Protein AF-A0A7J9JGQ2-F1 (afdb_monomer_lite)

Structure (mmCIF, N/CA/C/O backbone):
data_AF-A0A7J9JGQ2-F1
#
_entry.id   AF-A0A7J9JGQ2-F1
#
loop_
_atom_site.group_PDB
_atom_site.id
_atom_site.type_symbol
_atom_site.label_atom_id
_atom_site.label_alt_id
_atom_site.label_comp_id
_atom_site.label_asym_id
_atom_site.label_entity_id
_atom_site.label_seq_id
_atom_site.pdbx_PDB_ins_code
_atom_site.Cartn_x
_atom_site.Cartn_y
_atom_site.Cartn_z
_atom_site.occupancy
_atom_site.B_iso_or_equiv
_atom_site.auth_seq_id
_atom_site.auth_comp_id
_atom_site.auth_asym_id
_atom_site.auth_atom_id
_atom_site.pdbx_PDB_model_num
ATOM 1 N N . MET A 1 1 ? 23.684 5.087 -25.714 1.00 62.72 1 MET A N 1
ATOM 2 C CA . MET A 1 1 ? 22.719 4.153 -25.090 1.00 62.72 1 MET A CA 1
ATOM 3 C C . MET A 1 1 ? 21.529 4.021 -26.031 1.00 62.72 1 MET A C 1
ATOM 5 O O . MET A 1 1 ? 21.114 5.054 -26.541 1.00 62.72 1 MET A O 1
ATOM 9 N N . ASN A 1 2 ? 21.034 2.814 -26.331 1.00 84.44 2 ASN A N 1
ATOM 10 C CA . ASN A 1 2 ? 19.879 2.679 -27.230 1.00 84.44 2 ASN A CA 1
ATOM 11 C C . ASN A 1 2 ? 18.567 3.039 -26.496 1.00 84.44 2 ASN A C 1
ATOM 13 O O . ASN A 1 2 ? 18.502 3.003 -25.265 1.00 84.44 2 ASN A O 1
ATOM 17 N N . GLU A 1 3 ? 17.527 3.385 -27.252 1.00 84.25 3 GLU A N 1
ATOM 18 C CA . GLU A 1 3 ? 16.217 3.788 -26.723 1.00 84.25 3 GLU A CA 1
ATOM 19 C C . GLU A 1 3 ? 15.541 2.680 -25.892 1.00 84.25 3 GLU A C 1
ATOM 21 O O . GLU A 1 3 ? 14.938 2.943 -24.852 1.00 84.25 3 GLU A O 1
ATOM 26 N N . ALA A 1 4 ? 15.716 1.414 -26.280 1.00 82.25 4 ALA A N 1
ATOM 27 C CA . ALA A 1 4 ? 15.172 0.272 -25.550 1.00 82.25 4 ALA A CA 1
ATOM 28 C C . ALA A 1 4 ? 15.811 0.089 -24.159 1.00 82.25 4 ALA A C 1
ATOM 30 O O . ALA A 1 4 ? 15.122 -0.309 -23.219 1.00 82.25 4 ALA A O 1
ATOM 31 N N . THR A 1 5 ? 17.101 0.389 -24.006 1.00 83.50 5 THR A N 1
ATOM 32 C CA . THR A 1 5 ? 17.817 0.377 -22.725 1.00 83.50 5 THR A CA 1
ATOM 33 C C . THR A 1 5 ? 17.324 1.510 -21.830 1.00 83.50 5 THR A C 1
ATOM 35 O O . THR A 1 5 ? 17.028 1.262 -20.667 1.00 83.50 5 THR A O 1
ATOM 38 N N . GLN A 1 6 ? 17.120 2.715 -22.374 1.00 85.25 6 GLN A N 1
ATOM 39 C CA . GLN A 1 6 ? 16.557 3.842 -21.617 1.00 85.25 6 GLN A CA 1
ATOM 40 C C . GLN A 1 6 ? 15.171 3.510 -21.050 1.00 85.25 6 GLN A C 1
ATOM 42 O O . GLN A 1 6 ? 14.945 3.627 -19.849 1.00 85.25 6 GLN A O 1
ATOM 47 N N . VAL A 1 7 ? 14.270 2.977 -21.884 1.00 85.00 7 VAL A N 1
ATOM 48 C CA . VAL A 1 7 ? 12.921 2.573 -21.450 1.00 85.00 7 VAL A CA 1
ATOM 49 C C . VAL A 1 7 ? 12.963 1.487 -20.366 1.00 85.00 7 VAL A C 1
ATOM 51 O O . VAL A 1 7 ? 12.110 1.467 -19.476 1.00 85.00 7 VAL A O 1
ATOM 54 N N . LYS A 1 8 ? 13.933 0.564 -20.414 1.00 83.88 8 LYS A N 1
ATOM 55 C CA . LYS A 1 8 ? 14.121 -0.446 -19.359 1.00 83.88 8 LYS A CA 1
ATOM 56 C C . LYS A 1 8 ? 14.576 0.187 -18.047 1.00 83.88 8 LYS A C 1
ATOM 58 O O . LYS A 1 8 ? 13.992 -0.132 -17.014 1.00 83.88 8 LYS A O 1
ATOM 63 N N . ILE A 1 9 ? 15.565 1.082 -18.092 1.00 86.75 9 ILE A N 1
ATOM 64 C CA . ILE A 1 9 ? 16.074 1.786 -16.908 1.00 86.75 9 ILE A CA 1
ATOM 65 C C . ILE A 1 9 ? 14.948 2.585 -16.251 1.00 86.75 9 ILE A C 1
ATOM 67 O O . ILE A 1 9 ? 14.752 2.465 -15.044 1.00 86.75 9 ILE A O 1
ATOM 71 N N . THR A 1 10 ? 14.140 3.310 -17.033 1.00 88.19 10 THR A N 1
ATOM 72 C CA . THR A 1 10 ? 12.967 4.030 -16.515 1.00 88.19 10 THR A CA 1
ATOM 73 C C . THR A 1 10 ? 11.986 3.083 -15.825 1.00 88.19 10 THR A C 1
ATOM 75 O O . THR A 1 10 ? 11.610 3.328 -14.684 1.00 88.19 10 THR A O 1
ATOM 78 N N . LYS A 1 11 ? 11.628 1.952 -16.450 1.00 87.75 11 LYS A N 1
ATOM 79 C CA . LYS A 1 11 ? 10.711 0.969 -15.843 1.00 87.75 11 LYS A CA 1
ATOM 80 C C . LYS A 1 11 ? 11.260 0.340 -14.564 1.00 87.75 11 LYS A C 1
ATOM 82 O O . LYS A 1 11 ? 10.491 0.093 -13.634 1.00 87.75 11 LYS A O 1
ATOM 87 N N . CYS A 1 12 ? 12.562 0.062 -14.532 1.00 89.56 12 CYS A N 1
ATOM 88 C CA . CYS A 1 12 ? 13.245 -0.461 -13.355 1.00 89.56 12 CYS A CA 1
ATOM 89 C C . CYS A 1 12 ? 13.232 0.571 -12.222 1.00 89.56 12 CYS A C 1
ATOM 91 O O . CYS A 1 12 ? 12.818 0.249 -11.114 1.00 89.56 12 CYS A O 1
ATOM 93 N N . SER A 1 13 ? 13.576 1.825 -12.527 1.00 90.31 13 SER A N 1
ATOM 94 C CA . SER A 1 13 ? 13.564 2.934 -11.572 1.00 90.31 13 SER A CA 1
ATOM 95 C C . SER A 1 13 ? 12.162 3.210 -11.014 1.00 90.31 13 SER A C 1
ATOM 97 O O . SER A 1 13 ? 12.009 3.305 -9.798 1.00 90.31 13 SER A O 1
ATOM 99 N N . GLU A 1 14 ? 11.131 3.241 -11.869 1.00 90.56 14 GLU A N 1
ATOM 100 C CA . GLU A 1 14 ? 9.722 3.343 -11.456 1.00 90.56 14 GLU A CA 1
ATOM 101 C C . GLU A 1 14 ? 9.342 2.215 -10.480 1.00 90.56 14 GLU A C 1
ATOM 103 O O . GLU A 1 14 ? 8.736 2.468 -9.441 1.00 90.56 14 GLU A O 1
ATOM 108 N N . SER A 1 15 ? 9.715 0.967 -10.790 1.00 91.44 15 SER A N 1
ATOM 109 C CA . SER A 1 15 ? 9.398 -0.186 -9.937 1.00 91.44 15 SER A CA 1
ATOM 110 C C . SER A 1 15 ? 10.185 -0.200 -8.629 1.00 91.44 15 SER A C 1
ATOM 112 O O . SER A 1 15 ? 9.630 -0.547 -7.593 1.00 91.44 15 SER A O 1
ATOM 114 N N . MET A 1 16 ? 11.450 0.222 -8.640 1.00 92.62 16 MET A N 1
ATOM 115 C CA . MET A 1 16 ? 12.249 0.371 -7.422 1.00 92.62 16 MET A CA 1
ATOM 116 C C . MET A 1 16 ? 11.652 1.414 -6.480 1.00 92.62 16 MET A C 1
ATOM 118 O O . MET A 1 16 ? 11.534 1.152 -5.287 1.00 92.62 16 MET A O 1
ATOM 122 N N . TRP A 1 17 ? 11.240 2.571 -7.010 1.00 92.50 17 TRP A N 1
ATOM 123 C CA . TRP A 1 17 ? 10.587 3.617 -6.221 1.00 92.50 17 TRP A CA 1
ATOM 124 C C . TRP A 1 17 ? 9.324 3.091 -5.530 1.00 92.50 17 TRP A C 1
ATOM 126 O O . TRP A 1 17 ? 9.172 3.236 -4.315 1.00 92.50 17 TRP A O 1
ATOM 136 N N . LYS A 1 18 ? 8.454 2.415 -6.288 1.00 91.56 18 LYS A N 1
ATOM 137 C CA . LYS A 1 18 ? 7.238 1.802 -5.744 1.00 91.56 18 LYS A CA 1
ATOM 138 C C . LYS A 1 18 ? 7.545 0.728 -4.710 1.00 91.56 18 LYS A C 1
ATOM 140 O O . LYS A 1 18 ? 6.929 0.720 -3.653 1.00 91.56 18 LYS A O 1
ATOM 145 N N . LEU A 1 19 ? 8.523 -0.136 -4.979 1.00 93.25 19 LEU A N 1
ATOM 146 C CA . LEU A 1 19 ? 8.956 -1.170 -4.042 1.00 93.25 19 LEU A CA 1
ATOM 147 C C . LEU A 1 19 ? 9.400 -0.564 -2.705 1.00 93.25 19 LEU A C 1
ATOM 149 O O . LEU A 1 19 ? 8.978 -1.034 -1.651 1.00 93.25 19 LEU A O 1
ATOM 153 N N . THR A 1 20 ? 10.221 0.491 -2.735 1.00 93.69 20 THR A N 1
ATOM 154 C CA . THR A 1 20 ? 10.654 1.192 -1.519 1.00 93.69 20 THR A CA 1
ATOM 155 C C . THR A 1 20 ? 9.468 1.791 -0.769 1.00 93.69 20 THR A C 1
ATOM 157 O O . THR A 1 20 ? 9.399 1.662 0.455 1.00 93.69 20 THR A O 1
ATOM 160 N N . TYR A 1 21 ? 8.525 2.405 -1.486 1.00 93.44 21 TYR A N 1
ATOM 161 C CA . TYR A 1 21 ? 7.312 2.951 -0.887 1.00 93.44 21 TYR A CA 1
ATOM 162 C C . TYR A 1 21 ? 6.483 1.859 -0.193 1.00 93.44 21 TYR A C 1
ATOM 164 O O . TYR A 1 21 ? 6.278 1.933 1.019 1.00 93.44 21 TYR A O 1
ATOM 172 N N . PHE A 1 22 ? 6.080 0.815 -0.926 1.00 92.81 22 PHE A N 1
ATOM 173 C CA . PHE A 1 22 ? 5.228 -0.250 -0.393 1.00 92.81 22 PHE A CA 1
ATOM 174 C C . PHE A 1 22 ? 5.894 -0.992 0.766 1.00 92.81 22 PHE A C 1
ATOM 176 O O . PHE A 1 22 ? 5.246 -1.238 1.775 1.00 92.81 22 PHE A O 1
ATOM 183 N N . ALA A 1 23 ? 7.200 -1.269 0.697 1.00 93.31 23 ALA A N 1
ATOM 184 C CA . ALA A 1 23 ? 7.917 -1.908 1.801 1.00 93.31 23 ALA A CA 1
ATOM 185 C C . ALA A 1 23 ? 7.966 -1.022 3.062 1.00 93.31 23 ALA A C 1
ATOM 187 O O . ALA A 1 23 ? 7.863 -1.513 4.189 1.00 93.31 23 ALA A O 1
ATOM 188 N N . THR A 1 24 ? 8.101 0.296 2.893 1.00 94.44 24 THR A N 1
ATOM 189 C CA . THR A 1 24 ? 8.099 1.243 4.020 1.00 94.44 24 THR A CA 1
ATOM 190 C C . THR A 1 24 ? 6.724 1.311 4.680 1.00 94.44 24 THR A C 1
ATOM 192 O O . THR A 1 24 ? 6.615 1.284 5.903 1.00 94.44 24 THR A O 1
ATOM 195 N N . VAL A 1 25 ? 5.665 1.367 3.877 1.00 93.00 25 VAL A N 1
ATOM 196 C CA . VAL A 1 25 ? 4.285 1.382 4.367 1.00 93.00 25 VAL A CA 1
ATOM 197 C C . VAL A 1 25 ? 3.914 0.056 5.033 1.00 93.00 25 VAL A C 1
ATOM 199 O O . VAL A 1 25 ? 3.372 0.065 6.137 1.00 93.00 25 VAL A O 1
ATOM 202 N N . GLU A 1 26 ? 4.281 -1.072 4.426 1.00 93.56 26 GLU A N 1
ATOM 203 C CA . GLU A 1 26 ? 4.024 -2.412 4.963 1.00 93.56 26 GLU A CA 1
ATOM 204 C C . GLU A 1 26 ? 4.696 -2.598 6.331 1.00 93.56 26 GLU A C 1
ATOM 206 O O . GLU A 1 26 ? 4.081 -3.026 7.308 1.00 93.56 26 GLU A O 1
ATOM 211 N N . THR A 1 27 ? 5.958 -2.185 6.464 1.00 93.38 27 THR A N 1
ATOM 212 C CA . THR A 1 27 ? 6.638 -2.227 7.769 1.00 93.38 27 THR A CA 1
ATOM 213 C C . THR A 1 27 ? 6.000 -1.287 8.794 1.00 93.38 27 THR A C 1
ATOM 215 O O . THR A 1 27 ? 5.977 -1.607 9.987 1.00 93.38 27 THR A O 1
ATOM 218 N N . TRP A 1 28 ? 5.439 -0.152 8.362 1.00 93.69 28 TRP A N 1
ATOM 219 C CA . TRP A 1 28 ? 4.729 0.773 9.243 1.00 93.69 28 TRP A CA 1
ATOM 220 C C . TRP A 1 28 ? 3.415 0.182 9.766 1.00 93.69 28 TRP A C 1
ATOM 222 O O . TRP A 1 28 ? 3.199 0.203 10.982 1.00 93.69 28 TRP A O 1
ATOM 232 N N . VAL A 1 29 ? 2.574 -0.391 8.896 1.00 92.50 29 VAL A N 1
ATOM 233 C CA . VAL A 1 29 ? 1.304 -1.008 9.316 1.00 92.50 29 VAL A CA 1
ATOM 234 C C . VAL A 1 29 ? 1.548 -2.225 10.191 1.00 92.50 29 VAL A C 1
ATOM 236 O O . VAL A 1 29 ? 0.975 -2.291 11.275 1.00 92.50 29 VAL A O 1
ATOM 239 N N . LEU A 1 30 ? 2.482 -3.109 9.820 1.00 92.25 30 LEU A N 1
ATOM 240 C CA . LEU A 1 30 ? 2.839 -4.267 10.639 1.00 92.25 30 LEU A CA 1
ATOM 241 C C . LEU A 1 30 ? 3.307 -3.838 12.028 1.00 92.25 30 LEU A C 1
ATOM 243 O O . LEU A 1 30 ? 2.904 -4.436 13.019 1.00 92.25 30 LEU A O 1
ATOM 247 N N . LYS A 1 31 ? 4.100 -2.766 12.137 1.00 92.75 31 LYS A N 1
ATOM 248 C CA . LYS A 1 31 ? 4.526 -2.239 13.439 1.00 92.75 31 LYS A CA 1
ATOM 249 C C . LYS A 1 31 ? 3.356 -1.691 14.259 1.00 92.75 31 LYS A C 1
ATOM 251 O O . LYS A 1 31 ? 3.346 -1.885 15.472 1.00 92.75 31 LYS A O 1
ATOM 256 N N . ILE A 1 32 ? 2.397 -1.004 13.633 1.00 90.19 32 ILE A N 1
ATOM 257 C CA . ILE A 1 32 ? 1.198 -0.502 14.323 1.00 90.19 32 ILE A CA 1
ATOM 258 C C . ILE A 1 32 ? 0.348 -1.673 14.819 1.00 90.19 32 ILE A C 1
ATOM 260 O O . ILE A 1 32 ? -0.092 -1.659 15.966 1.00 90.19 32 ILE A O 1
ATOM 264 N N . THR A 1 33 ? 0.119 -2.680 13.977 1.00 89.12 33 THR A N 1
ATOM 265 C CA . THR A 1 33 ? -0.809 -3.769 14.285 1.00 89.12 33 THR A CA 1
ATOM 266 C C . THR A 1 33 ? -0.190 -4.849 15.164 1.00 89.12 33 THR A C 1
ATOM 268 O O . THR A 1 33 ? -0.900 -5.432 15.967 1.00 89.12 33 THR A O 1
ATOM 271 N N . TYR A 1 34 ? 1.118 -5.106 15.092 1.00 88.44 34 TYR A N 1
ATOM 272 C CA . TYR A 1 34 ? 1.776 -6.192 15.834 1.00 88.44 34 TYR A CA 1
ATOM 273 C C . TYR A 1 34 ? 1.592 -6.108 17.358 1.00 88.44 34 TYR A C 1
ATOM 275 O O . TYR A 1 34 ? 1.487 -7.133 18.027 1.00 88.44 34 TYR A O 1
ATOM 283 N N . TYR A 1 35 ? 1.526 -4.896 17.915 1.00 86.31 35 TYR A N 1
ATOM 284 C CA . TYR A 1 35 ? 1.312 -4.686 19.354 1.00 86.31 35 TYR A CA 1
ATOM 285 C C . TYR A 1 35 ? -0.162 -4.736 19.773 1.00 86.31 35 TYR A C 1
ATOM 287 O O . TYR A 1 35 ? -0.473 -4.613 20.959 1.00 86.31 35 TYR A O 1
ATOM 295 N N . GLU A 1 36 ? -1.079 -4.902 18.824 1.00 86.62 36 GLU A N 1
ATOM 296 C CA . GLU A 1 36 ? -2.502 -4.931 19.100 1.00 86.62 36 GLU A CA 1
ATOM 297 C C . GLU A 1 36 ? -2.990 -6.351 19.415 1.00 86.62 36 GLU A C 1
ATOM 299 O O . GLU A 1 36 ? -2.666 -7.302 18.700 1.00 86.62 36 GLU A O 1
ATOM 304 N N . PRO A 1 37 ? -3.861 -6.522 20.425 1.00 85.50 37 PRO A N 1
ATOM 305 C CA . PRO A 1 37 ? -4.336 -7.843 20.839 1.00 85.50 37 PRO A CA 1
ATOM 306 C C . PRO A 1 37 ? -5.164 -8.555 19.759 1.00 85.50 37 PRO A C 1
ATOM 308 O O . PRO A 1 37 ? -5.279 -9.775 19.768 1.00 85.50 37 PRO A O 1
ATOM 311 N N . TRP A 1 38 ? -5.742 -7.800 18.822 1.00 85.44 38 TRP A N 1
ATOM 312 C CA . TRP A 1 38 ? -6.551 -8.329 17.728 1.00 85.44 38 TRP A CA 1
ATOM 313 C C . TRP A 1 38 ? -5.723 -8.794 16.524 1.00 85.44 38 TRP A C 1
ATOM 315 O O . TRP A 1 38 ? -6.279 -9.433 15.642 1.00 85.44 38 TRP A O 1
ATOM 325 N N . PHE A 1 39 ? -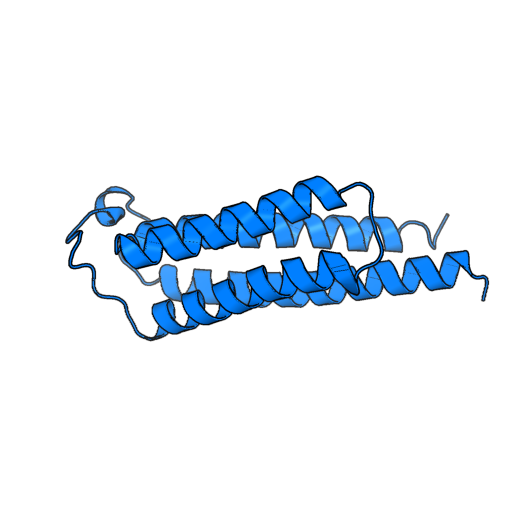4.414 -8.525 16.461 1.00 85.62 39 PHE A N 1
ATOM 326 C CA . PHE A 1 39 ? -3.586 -8.920 15.314 1.00 85.62 39 PHE A CA 1
ATOM 327 C C . PHE A 1 39 ? -3.518 -10.441 15.128 1.00 85.62 39 PHE A C 1
ATOM 329 O O . PHE A 1 39 ? -3.677 -10.933 14.014 1.00 85.62 39 PHE A O 1
ATOM 336 N N . GLY A 1 40 ? -3.342 -11.183 16.227 1.00 79.44 40 GLY A N 1
ATOM 337 C CA . GLY A 1 40 ? -3.289 -12.649 16.229 1.00 79.44 40 GLY A CA 1
ATOM 338 C C . GLY A 1 40 ? -4.620 -13.347 16.528 1.00 79.44 40 GLY A C 1
ATOM 339 O O . GLY A 1 40 ? -4.701 -14.566 16.394 1.00 79.44 40 GLY A O 1
ATOM 340 N N . ASP A 1 41 ? -5.659 -12.608 16.929 1.00 85.62 41 ASP A N 1
ATOM 341 C CA . ASP A 1 41 ? -6.975 -13.164 17.260 1.00 85.62 41 ASP A CA 1
ATOM 342 C C . ASP A 1 41 ? -8.087 -12.498 16.443 1.00 85.62 41 ASP A C 1
ATOM 344 O O . ASP A 1 41 ? -8.571 -11.407 16.757 1.00 85.62 41 ASP A O 1
ATOM 348 N N . SER A 1 42 ? -8.542 -13.213 15.413 1.00 80.81 42 SER A N 1
ATOM 349 C CA . SER A 1 42 ? -9.631 -12.783 14.528 1.00 80.81 42 SER A CA 1
ATOM 350 C C . SER A 1 42 ? -10.958 -12.536 15.256 1.00 80.81 42 SER A C 1
ATOM 352 O O . SER A 1 42 ? -11.776 -11.741 14.785 1.00 80.81 42 SER A O 1
ATOM 354 N N . LYS A 1 43 ? -11.169 -13.127 16.443 1.00 82.50 43 LYS A N 1
ATOM 355 C CA . LYS A 1 43 ? -12.351 -12.843 17.278 1.00 82.50 43 LYS A CA 1
ATOM 356 C C . LYS A 1 43 ? -12.372 -11.390 17.761 1.00 82.50 43 LYS A C 1
ATOM 358 O O . LYS A 1 43 ? -13.440 -10.850 18.049 1.00 82.50 43 LYS A O 1
ATOM 363 N N . GLY A 1 44 ? -11.210 -10.736 17.813 1.00 82.88 44 GLY A N 1
ATOM 364 C CA . GLY A 1 44 ? -11.056 -9.336 18.199 1.00 82.88 44 GLY A CA 1
ATOM 365 C C . GLY A 1 44 ? -11.425 -8.324 17.109 1.00 82.88 44 GLY A C 1
ATOM 366 O O . GLY A 1 44 ? -11.577 -7.140 17.422 1.00 82.88 44 GLY A O 1
ATOM 367 N N . TYR A 1 45 ? -11.605 -8.743 15.852 1.00 86.12 45 TYR A N 1
ATOM 368 C CA . TYR A 1 45 ? -11.837 -7.813 14.738 1.00 86.12 45 TYR A CA 1
ATOM 369 C C . TYR A 1 45 ? -13.155 -7.052 14.834 1.00 86.12 45 TYR A C 1
ATOM 371 O O . TYR A 1 45 ? -13.186 -5.870 14.505 1.00 86.12 45 TYR A O 1
ATOM 379 N N . PHE A 1 46 ? -14.212 -7.696 15.326 1.00 87.00 46 PHE A N 1
ATOM 380 C CA . PHE A 1 46 ? -15.549 -7.098 15.444 1.00 87.00 46 PHE A CA 1
ATOM 381 C C . PHE A 1 46 ? -15.874 -6.612 16.856 1.00 87.00 46 PHE A C 1
ATOM 383 O O . PHE A 1 46 ? -16.933 -6.032 17.088 1.00 87.00 46 PHE A O 1
ATOM 390 N N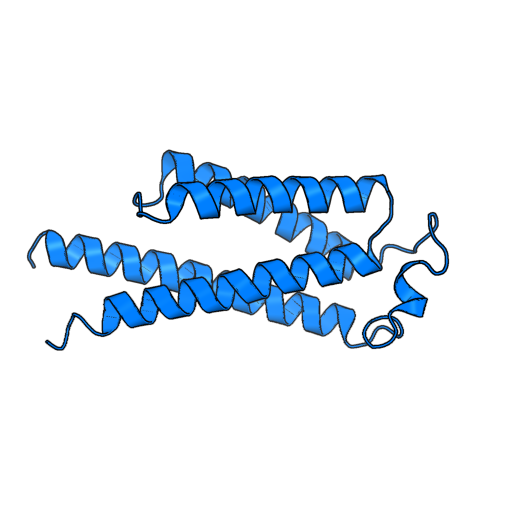 . LYS A 1 47 ? -14.970 -6.834 17.816 1.00 86.88 47 LYS A N 1
ATOM 391 C CA . LYS A 1 47 ? -15.175 -6.390 19.192 1.00 86.88 47 LYS A CA 1
ATOM 392 C C . LYS A 1 47 ? -15.311 -4.862 19.218 1.00 86.88 47 LYS A C 1
ATOM 394 O O . LYS A 1 47 ? -14.500 -4.164 18.605 1.00 86.88 47 LYS A O 1
ATOM 399 N N . ASP A 1 48 ? -16.337 -4.381 19.916 1.00 86.56 48 ASP A N 1
ATOM 400 C CA . ASP A 1 48 ? -16.691 -2.963 20.083 1.00 86.56 48 ASP A CA 1
ATOM 401 C C . ASP A 1 48 ? -17.172 -2.251 18.803 1.00 86.56 48 ASP A C 1
ATOM 403 O O . ASP A 1 48 ? -17.318 -1.032 18.792 1.00 86.56 48 ASP A O 1
ATOM 407 N N . TRP A 1 49 ? -17.457 -2.984 17.722 1.00 86.06 49 TRP A N 1
ATOM 408 C CA . TRP A 1 49 ? -18.054 -2.406 16.515 1.00 86.06 49 TRP A CA 1
ATOM 409 C C . TRP A 1 49 ? -19.505 -1.944 16.765 1.00 86.06 49 TRP A C 1
ATOM 411 O O . TRP A 1 49 ? -20.256 -2.684 17.408 1.00 86.06 49 TRP A O 1
ATOM 421 N N . PRO A 1 50 ? -19.942 -0.761 16.274 1.00 86.81 50 PRO A N 1
ATOM 422 C CA . PRO A 1 50 ? -19.243 0.201 15.401 1.00 86.81 50 PRO A CA 1
ATOM 423 C C . PRO A 1 50 ? -18.403 1.267 16.132 1.00 86.81 50 PRO A C 1
ATOM 425 O O . PRO A 1 50 ? -17.777 2.105 15.488 1.00 86.81 50 PRO A O 1
ATOM 428 N N . ASN A 1 51 ? -18.352 1.248 17.463 1.00 86.31 51 ASN A N 1
ATOM 429 C CA . ASN A 1 51 ? -17.630 2.224 18.287 1.00 86.31 51 ASN A CA 1
ATOM 430 C C . ASN A 1 51 ? -16.144 1.860 18.475 1.00 86.31 51 ASN A C 1
ATOM 432 O O . ASN A 1 51 ? -15.589 2.013 19.565 1.00 86.31 51 ASN A O 1
ATOM 436 N N . GLN A 1 52 ? -15.491 1.351 17.426 1.00 85.44 52 GLN A N 1
ATOM 437 C CA . GLN A 1 52 ? -14.071 1.013 17.492 1.00 85.44 52 GLN A CA 1
ATOM 438 C C . GLN A 1 52 ? -13.231 2.285 17.619 1.00 85.44 52 GLN A C 1
ATOM 440 O O . GLN A 1 52 ? -13.345 3.198 16.804 1.00 85.44 52 GLN A O 1
ATOM 445 N N . GLU A 1 53 ? -12.356 2.332 18.622 1.00 82.75 53 GLU A N 1
ATOM 446 C CA . GLU A 1 53 ? -11.439 3.454 18.801 1.00 82.75 53 GLU A CA 1
ATOM 447 C C . GLU A 1 53 ? -10.412 3.499 17.657 1.00 82.75 53 GLU A C 1
ATOM 449 O O . GLU A 1 53 ? -9.594 2.587 17.491 1.00 82.75 53 GLU A O 1
ATOM 454 N N . LEU A 1 54 ? -10.440 4.578 16.871 1.00 84.44 54 LEU A N 1
ATOM 455 C CA . LEU A 1 54 ? -9.444 4.846 15.841 1.00 84.44 54 LEU A CA 1
ATOM 456 C C . LEU A 1 54 ? -8.249 5.576 16.461 1.00 84.44 54 LEU A C 1
ATOM 458 O O . LEU A 1 54 ? -8.269 6.790 16.663 1.00 84.44 54 LEU A O 1
ATOM 462 N N . LYS A 1 55 ? -7.177 4.831 16.736 1.00 88.38 55 LYS A N 1
ATOM 463 C CA . LYS A 1 55 ? -5.915 5.409 17.215 1.00 88.38 55 LYS A CA 1
ATOM 464 C C . LYS A 1 55 ? -5.328 6.359 16.171 1.00 88.38 55 LYS A C 1
ATOM 466 O O . LYS A 1 55 ? -5.370 6.077 14.973 1.00 88.38 55 LYS A O 1
ATOM 471 N N . LEU A 1 56 ? -4.690 7.438 16.628 1.00 89.75 56 LEU A N 1
ATOM 472 C CA . LEU A 1 56 ? -4.081 8.450 15.755 1.00 89.75 56 LEU A CA 1
ATOM 473 C C . LEU A 1 56 ? -3.109 7.840 14.730 1.00 89.75 56 LEU A C 1
ATOM 475 O O . LEU A 1 56 ? -3.158 8.194 13.558 1.00 89.75 56 LEU A O 1
ATOM 479 N N . SER A 1 57 ? -2.269 6.886 15.144 1.00 89.81 57 SER A N 1
ATOM 480 C CA . SER A 1 57 ? -1.325 6.206 14.245 1.00 89.81 57 SER A CA 1
ATOM 481 C C . SER A 1 57 ? -2.024 5.464 13.106 1.00 89.81 57 SER A C 1
ATOM 483 O O . SER A 1 57 ? -1.563 5.521 11.970 1.00 89.81 57 SER A O 1
ATOM 485 N N . LEU A 1 58 ? -3.153 4.809 13.395 1.00 89.88 58 LEU A N 1
ATOM 486 C CA . LEU A 1 58 ? -3.926 4.088 12.389 1.00 89.88 58 LEU A CA 1
ATOM 487 C C . LEU A 1 58 ? -4.698 5.056 11.482 1.00 89.88 58 LEU A C 1
ATOM 489 O O . LEU A 1 58 ? -4.781 4.825 10.282 1.00 89.88 58 LEU A O 1
ATOM 493 N N . SER A 1 59 ? -5.192 6.169 12.031 1.00 90.88 59 SER A N 1
ATOM 494 C CA . SER A 1 59 ? -5.809 7.245 11.247 1.00 90.88 59 SER A CA 1
ATOM 495 C C . SER A 1 59 ? -4.828 7.838 10.229 1.00 90.88 59 SER A C 1
ATOM 497 O O . SER A 1 59 ? -5.136 7.921 9.041 1.00 90.88 59 SER A O 1
ATOM 499 N N . LEU A 1 60 ? -3.604 8.164 10.664 1.00 92.94 60 LEU A N 1
ATOM 500 C CA . LEU A 1 60 ? -2.549 8.676 9.784 1.00 92.94 60 LEU A CA 1
ATOM 501 C C . LEU A 1 60 ? -2.168 7.671 8.694 1.00 92.94 60 LEU A C 1
ATOM 503 O O . LEU A 1 60 ? -1.991 8.065 7.542 1.00 92.94 60 LEU A O 1
ATOM 507 N N . PHE A 1 61 ? -2.084 6.386 9.044 1.00 92.38 61 PHE A N 1
ATOM 508 C CA . PHE A 1 61 ? -1.864 5.316 8.076 1.00 92.38 61 PHE A CA 1
ATOM 509 C C . PHE A 1 61 ? -2.985 5.270 7.027 1.00 92.38 61 PHE A C 1
ATOM 511 O O . PHE A 1 61 ? -2.702 5.344 5.836 1.00 92.38 61 PHE A O 1
ATOM 518 N N . TYR A 1 62 ? -4.255 5.263 7.446 1.00 92.19 62 TYR A N 1
ATOM 519 C CA . TYR A 1 62 ? -5.406 5.281 6.533 1.00 92.19 62 TYR A CA 1
ATOM 520 C C . TYR A 1 62 ? -5.403 6.499 5.601 1.00 92.19 62 TYR A C 1
ATOM 522 O O . TYR A 1 62 ? -5.656 6.360 4.404 1.00 92.19 62 TYR A O 1
ATOM 530 N N . MET A 1 63 ? -5.104 7.691 6.127 1.00 92.88 63 MET A N 1
ATOM 531 C CA . MET A 1 63 ? -5.018 8.915 5.326 1.00 92.88 63 MET A CA 1
ATOM 532 C C . MET A 1 63 ? -3.883 8.846 4.300 1.00 92.88 63 MET A C 1
ATOM 534 O O . MET A 1 63 ? -4.089 9.195 3.137 1.00 92.88 63 MET A O 1
ATOM 538 N N . CYS A 1 64 ? -2.702 8.378 4.718 1.00 93.00 64 CYS A N 1
ATOM 539 C CA . CYS A 1 64 ? -1.550 8.198 3.837 1.00 93.00 64 CYS A CA 1
ATOM 540 C C . CYS A 1 64 ? -1.872 7.206 2.714 1.00 93.00 64 CYS A C 1
ATOM 542 O O . CYS A 1 64 ? -1.656 7.513 1.541 1.00 93.00 64 CYS A O 1
ATOM 544 N N . GLN A 1 65 ? -2.481 6.074 3.069 1.00 93.12 65 GLN A N 1
ATOM 545 C CA . GLN A 1 65 ? -2.792 5.013 2.126 1.00 93.12 65 GLN A CA 1
ATOM 546 C C . GLN A 1 65 ? -3.870 5.419 1.126 1.00 93.12 65 GLN A C 1
ATOM 548 O O . GLN A 1 65 ? -3.715 5.218 -0.077 1.00 93.12 65 GLN A O 1
ATOM 553 N N . CYS A 1 66 ? -4.926 6.080 1.600 1.00 93.62 66 CYS A N 1
ATOM 554 C CA . CYS A 1 66 ? -5.952 6.654 0.734 1.00 93.62 66 CYS A CA 1
ATOM 555 C C . CYS A 1 66 ? -5.338 7.636 -0.276 1.00 93.62 66 CYS A C 1
ATOM 557 O O . CYS A 1 66 ? -5.566 7.522 -1.481 1.00 93.62 66 CYS A O 1
ATOM 559 N N . GLY A 1 67 ? -4.500 8.561 0.207 1.00 93.50 67 GLY A N 1
ATOM 560 C CA . GLY A 1 67 ? -3.810 9.527 -0.645 1.00 93.50 67 GLY A CA 1
ATOM 561 C C . GLY A 1 67 ? -2.934 8.857 -1.702 1.00 93.50 67 GLY A C 1
ATOM 562 O O . GLY A 1 67 ? -2.967 9.253 -2.867 1.00 93.50 67 GLY A O 1
ATOM 563 N N . PHE A 1 68 ? -2.198 7.811 -1.327 1.00 92.88 68 PHE A N 1
ATOM 564 C CA . PHE A 1 68 ? -1.318 7.105 -2.249 1.00 92.88 68 PHE A CA 1
ATOM 565 C C . PHE A 1 68 ? -2.058 6.270 -3.293 1.00 92.88 68 PHE A C 1
ATOM 567 O O . PHE A 1 68 ? -1.663 6.299 -4.458 1.00 92.88 68 PHE A O 1
ATOM 574 N N . TYR A 1 69 ? -3.133 5.562 -2.935 1.00 92.38 69 TYR A N 1
ATOM 575 C CA . TYR A 1 69 ? -3.912 4.804 -3.921 1.00 92.38 69 TYR A CA 1
ATOM 576 C C . TYR A 1 69 ? -4.599 5.735 -4.930 1.00 92.38 69 TYR A C 1
ATOM 578 O O . TYR A 1 69 ? -4.571 5.461 -6.131 1.00 92.38 69 TYR A O 1
ATOM 586 N N . ILE A 1 70 ? -5.124 6.883 -4.483 1.00 93.12 70 ILE A N 1
ATOM 587 C CA . ILE A 1 70 ? -5.678 7.911 -5.381 1.00 93.12 70 ILE A CA 1
ATOM 588 C C . ILE A 1 70 ? -4.583 8.490 -6.285 1.00 93.12 70 ILE A C 1
ATOM 590 O O . ILE A 1 70 ? -4.767 8.589 -7.501 1.00 93.12 70 ILE A O 1
ATOM 594 N N . TYR A 1 71 ? -3.429 8.839 -5.710 1.00 93.38 71 TYR A N 1
ATOM 595 C CA . TYR A 1 71 ? -2.268 9.292 -6.474 1.00 93.38 71 TYR A CA 1
ATOM 596 C C . TYR A 1 71 ? -1.839 8.248 -7.513 1.00 93.38 71 TYR A C 1
ATOM 598 O O . TYR A 1 71 ? -1.621 8.600 -8.667 1.00 93.38 71 TYR A O 1
ATOM 606 N N . SER A 1 72 ? -1.784 6.970 -7.140 1.00 91.31 72 SER A N 1
ATOM 607 C CA . SER A 1 72 ? -1.374 5.869 -8.016 1.00 91.31 72 SER A CA 1
ATOM 608 C C . SER A 1 72 ? -2.337 5.668 -9.184 1.00 91.31 72 SER A C 1
ATOM 610 O O . SER A 1 72 ? -1.894 5.421 -10.302 1.00 91.31 72 SER A O 1
ATOM 612 N N . ILE A 1 73 ? -3.647 5.855 -8.978 1.00 92.75 73 ILE A N 1
ATOM 613 C CA . ILE A 1 73 ? -4.631 5.872 -10.074 1.00 92.75 73 ILE A CA 1
ATOM 614 C C . ILE A 1 73 ? -4.303 6.994 -11.065 1.00 92.75 73 ILE A C 1
ATOM 616 O O . ILE A 1 73 ? -4.257 6.763 -12.275 1.00 92.75 73 ILE A O 1
ATOM 620 N N . PHE A 1 74 ? -4.039 8.206 -10.570 1.00 92.44 74 PHE A N 1
ATOM 621 C CA . PHE A 1 74 ? -3.693 9.339 -11.428 1.00 92.44 74 PHE A CA 1
ATOM 622 C C . PHE A 1 74 ? -2.349 9.137 -12.143 1.00 92.44 74 PHE A C 1
ATOM 624 O O . PHE A 1 74 ? -2.242 9.396 -13.344 1.00 92.44 74 PHE A O 1
ATOM 631 N N . ALA A 1 75 ? -1.342 8.628 -11.432 1.00 90.38 75 ALA A N 1
ATOM 632 C CA . ALA A 1 75 ? -0.025 8.323 -11.974 1.00 90.38 75 ALA A CA 1
ATOM 633 C C . ALA A 1 75 ? -0.118 7.269 -13.085 1.00 90.38 75 ALA A C 1
ATOM 635 O O . ALA A 1 75 ? 0.424 7.487 -14.166 1.00 90.38 75 ALA A O 1
ATOM 636 N N . LEU A 1 76 ? -0.886 6.194 -12.882 1.00 89.06 76 LEU A N 1
ATOM 637 C CA . LEU A 1 76 ? -1.156 5.187 -13.912 1.00 89.06 76 LEU A CA 1
ATOM 638 C C . LEU A 1 76 ? -1.793 5.789 -15.170 1.00 89.06 76 LEU A C 1
ATOM 640 O O . LEU A 1 76 ? -1.452 5.388 -16.282 1.00 89.06 76 LEU A O 1
ATOM 644 N N . LEU A 1 77 ? -2.726 6.732 -15.018 1.00 89.44 77 LEU A N 1
ATOM 645 C CA . LEU A 1 77 ? -3.420 7.350 -16.152 1.00 89.44 77 LEU A CA 1
ATOM 646 C C . LEU A 1 77 ? -2.550 8.340 -16.935 1.00 89.44 77 LEU A C 1
ATOM 648 O O . LEU A 1 77 ? -2.763 8.492 -18.138 1.00 89.44 77 LEU A O 1
ATOM 652 N N . THR A 1 78 ? -1.619 9.028 -16.271 1.00 86.88 78 THR A N 1
ATOM 653 C CA . THR A 1 78 ? -0.965 10.224 -16.833 1.00 86.88 78 THR A CA 1
ATOM 654 C C . THR A 1 78 ? 0.546 10.121 -16.992 1.00 86.88 78 THR A C 1
ATOM 656 O O . THR A 1 78 ? 1.081 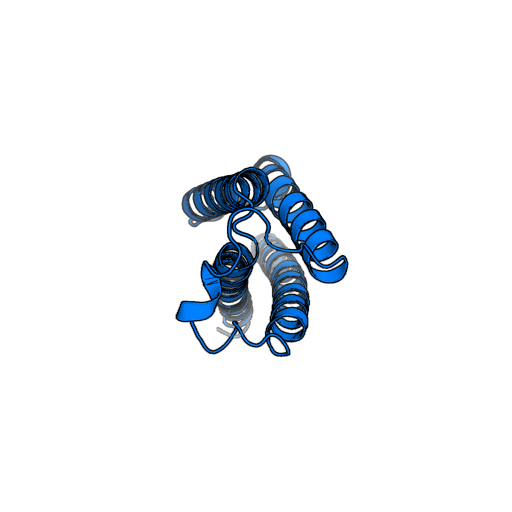10.692 -17.939 1.00 86.88 78 THR A O 1
ATOM 659 N N . TRP A 1 79 ? 1.234 9.425 -16.087 1.00 81.56 79 TRP A N 1
ATOM 660 C CA . TRP A 1 79 ? 2.689 9.519 -15.949 1.00 81.56 79 TRP A CA 1
ATOM 661 C C . TRP A 1 79 ? 3.405 8.189 -16.147 1.00 81.56 79 TRP A C 1
ATOM 663 O O . TRP A 1 79 ? 4.512 8.152 -16.679 1.00 81.56 79 TRP A O 1
ATOM 673 N N . GLU A 1 80 ? 2.795 7.090 -15.715 1.00 84.00 80 GLU A N 1
ATOM 674 C CA . GLU A 1 80 ? 3.459 5.797 -15.732 1.00 84.00 80 GLU A CA 1
ATOM 675 C C . GLU A 1 80 ? 3.518 5.179 -17.119 1.00 84.00 80 GLU A C 1
ATOM 677 O O . GLU A 1 80 ? 2.564 5.187 -17.906 1.00 84.00 80 GLU A O 1
ATOM 682 N N . THR A 1 81 ? 4.647 4.529 -17.387 1.00 81.06 81 THR A N 1
ATOM 683 C CA . THR A 1 81 ? 4.812 3.771 -18.616 1.00 81.06 81 THR A CA 1
ATOM 684 C C . THR A 1 81 ? 3.787 2.636 -18.682 1.00 81.06 81 THR A C 1
ATOM 686 O O . THR A 1 81 ? 3.772 1.750 -17.828 1.00 81.06 81 THR A O 1
ATOM 689 N N . ARG A 1 82 ? 2.960 2.592 -19.736 1.00 80.38 82 ARG A N 1
ATOM 690 C CA . ARG A 1 82 ? 1.910 1.570 -19.884 1.00 80.38 82 ARG A CA 1
ATOM 691 C C . ARG A 1 82 ? 2.504 0.159 -19.996 1.00 80.38 82 ARG A C 1
ATOM 693 O O . ARG A 1 82 ? 3.259 -0.153 -20.922 1.00 80.38 82 ARG A O 1
ATOM 700 N N . ARG A 1 83 ? 2.150 -0.712 -19.046 1.00 84.00 83 ARG A N 1
ATOM 701 C CA . ARG A 1 83 ? 2.572 -2.125 -18.975 1.00 84.00 83 ARG A CA 1
ATOM 702 C C . ARG A 1 83 ? 1.384 -3.064 -19.227 1.00 84.00 83 ARG A C 1
ATOM 704 O O . ARG A 1 83 ? 0.234 -2.634 -19.250 1.00 84.00 83 ARG A O 1
ATOM 711 N N . LYS A 1 84 ? 1.652 -4.357 -19.450 1.00 85.06 84 LYS A N 1
ATOM 712 C CA . LYS A 1 84 ? 0.605 -5.361 -19.752 1.00 85.06 84 LYS A CA 1
ATOM 713 C C . LYS A 1 84 ? -0.345 -5.607 -18.570 1.00 85.06 84 LYS A C 1
ATOM 715 O O . LYS A 1 84 ? -1.492 -5.974 -18.783 1.00 85.06 84 LYS A O 1
ATOM 720 N N . ASP A 1 85 ? 0.127 -5.369 -17.353 1.00 86.75 85 ASP A N 1
ATOM 721 C CA . ASP A 1 85 ? -0.595 -5.471 -16.082 1.00 86.75 85 ASP A CA 1
ATOM 722 C C . ASP A 1 85 ? -1.426 -4.220 -15.738 1.00 86.75 85 ASP A C 1
ATOM 724 O O . ASP A 1 85 ? -2.091 -4.199 -14.708 1.00 86.75 85 ASP A O 1
ATOM 728 N N . PHE A 1 86 ? -1.454 -3.202 -16.611 1.00 88.56 86 PHE A N 1
ATOM 729 C CA . PHE A 1 86 ? -2.131 -1.921 -16.364 1.00 88.56 86 PHE A CA 1
ATOM 730 C C . PHE A 1 86 ? -3.580 -2.068 -15.881 1.00 88.56 86 PHE A C 1
ATOM 732 O O . PHE A 1 86 ? -3.955 -1.468 -14.880 1.00 88.56 86 PHE A O 1
ATOM 739 N N . SER A 1 87 ? -4.401 -2.866 -16.576 1.00 88.62 87 SER A N 1
ATOM 740 C CA . SER A 1 87 ? -5.822 -2.998 -16.222 1.00 88.62 87 SER A CA 1
ATOM 741 C C . SER A 1 87 ? -6.011 -3.645 -14.854 1.00 88.62 87 SER A C 1
ATOM 743 O O . SER A 1 87 ? -6.920 -3.264 -14.127 1.00 88.62 87 SER A O 1
ATOM 745 N N . VAL A 1 88 ? -5.155 -4.609 -14.510 1.00 92.56 88 VAL A N 1
ATOM 746 C CA . VAL A 1 88 ? -5.231 -5.322 -13.232 1.00 92.56 88 VAL A CA 1
ATOM 747 C C . VAL A 1 88 ? -4.820 -4.389 -12.095 1.00 92.56 88 VAL A C 1
ATOM 749 O O . VAL A 1 88 ? -5.560 -4.279 -11.125 1.00 92.56 88 VAL A O 1
ATOM 752 N N . MET A 1 89 ? -3.715 -3.651 -12.250 1.00 91.31 89 MET A N 1
ATOM 753 C CA . MET A 1 89 ? -3.261 -2.666 -11.257 1.00 91.31 89 MET A CA 1
ATOM 754 C C . MET A 1 89 ? -4.263 -1.519 -11.073 1.00 91.31 89 MET A C 1
ATOM 756 O O . MET A 1 89 ? -4.538 -1.108 -9.950 1.00 91.31 89 MET A O 1
ATOM 760 N N . MET A 1 90 ? -4.868 -1.035 -12.162 1.00 93.06 90 MET A N 1
ATOM 761 C CA . MET A 1 90 ? -5.912 -0.011 -12.100 1.00 93.06 90 MET A CA 1
ATOM 762 C C . MET A 1 90 ? -7.125 -0.498 -11.300 1.00 93.06 90 MET A C 1
ATOM 764 O O . MET A 1 90 ? -7.578 0.180 -10.380 1.00 93.06 90 MET A O 1
ATOM 768 N N . SER A 1 91 ? -7.637 -1.691 -11.620 1.00 93.31 91 SER A N 1
ATOM 769 C CA . SER A 1 91 ? -8.745 -2.288 -10.872 1.00 93.31 91 SER A CA 1
ATOM 770 C C . SER A 1 91 ? -8.379 -2.519 -9.409 1.00 93.31 91 S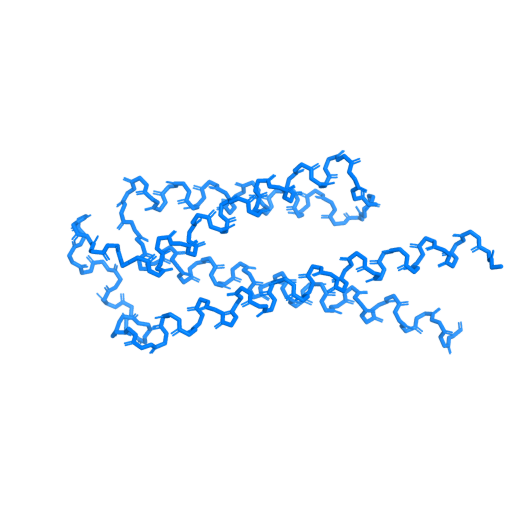ER A C 1
ATOM 772 O O . SER A 1 91 ? -9.190 -2.206 -8.543 1.00 93.31 91 SER A O 1
ATOM 774 N N . HIS A 1 92 ? -7.165 -2.999 -9.130 1.00 94.06 92 HIS A N 1
ATOM 775 C CA . HIS A 1 92 ? -6.659 -3.174 -7.772 1.00 94.06 92 HIS A CA 1
ATOM 776 C C . HIS A 1 92 ? -6.716 -1.854 -6.990 1.00 94.06 92 HIS A C 1
ATOM 778 O O . HIS A 1 92 ? -7.405 -1.791 -5.979 1.00 94.06 92 HIS A O 1
ATOM 784 N N . HIS A 1 93 ? -6.110 -0.769 -7.485 1.00 94.00 93 HIS A N 1
ATOM 785 C CA . HIS A 1 93 ? -6.097 0.510 -6.763 1.00 94.00 93 HIS A CA 1
ATOM 786 C C . HIS A 1 93 ? -7.494 1.119 -6.568 1.00 94.00 93 HIS A C 1
ATOM 788 O O . HIS A 1 93 ? -7.762 1.709 -5.518 1.00 94.00 93 HIS A O 1
ATOM 794 N N . ILE A 1 94 ? -8.404 0.957 -7.537 1.00 94.19 94 ILE A N 1
ATOM 795 C CA . ILE A 1 94 ? -9.804 1.389 -7.393 1.00 94.19 94 ILE A CA 1
ATOM 796 C C . ILE A 1 94 ? -10.494 0.595 -6.279 1.00 94.19 94 ILE A C 1
ATOM 798 O O . ILE A 1 94 ? -11.121 1.189 -5.402 1.00 94.19 94 ILE A O 1
ATOM 802 N N . ILE A 1 95 ? -10.360 -0.734 -6.289 1.00 94.81 95 ILE A N 1
ATOM 803 C CA . ILE A 1 95 ? -10.964 -1.609 -5.279 1.00 94.81 95 ILE A CA 1
ATOM 804 C C . ILE A 1 95 ? -10.395 -1.290 -3.895 1.00 94.81 95 ILE A C 1
ATOM 806 O O . ILE A 1 95 ? -11.174 -1.109 -2.960 1.00 94.81 95 ILE A O 1
ATOM 810 N N . THR A 1 96 ? -9.076 -1.137 -3.761 1.00 94.19 96 THR A N 1
ATOM 811 C CA . THR A 1 96 ? -8.451 -0.805 -2.475 1.00 94.19 96 THR A CA 1
ATOM 812 C C . THR A 1 96 ? -8.905 0.565 -1.973 1.00 94.19 96 THR A C 1
ATOM 814 O O . THR A 1 96 ? -9.250 0.699 -0.803 1.00 94.19 96 THR A O 1
ATOM 817 N N . SER A 1 97 ? -9.032 1.567 -2.850 1.00 94.25 97 SER A N 1
ATOM 818 C CA . SER A 1 97 ? -9.568 2.889 -2.480 1.00 94.25 97 SER A CA 1
ATOM 819 C C . SER A 1 97 ? -11.007 2.806 -1.954 1.00 94.25 97 SER A C 1
ATOM 821 O O . SER A 1 97 ? -11.343 3.430 -0.945 1.00 94.25 97 SER A O 1
ATOM 823 N N . ILE A 1 98 ? -11.855 1.997 -2.600 1.00 94.81 98 ILE A N 1
ATOM 824 C CA . ILE A 1 98 ? -13.231 1.746 -2.149 1.00 94.81 98 ILE A CA 1
ATOM 825 C C . ILE A 1 98 ? -13.233 1.015 -0.803 1.00 94.81 98 ILE A C 1
ATOM 827 O O . ILE A 1 98 ? -13.995 1.395 0.083 1.00 94.81 98 ILE A O 1
ATOM 831 N N . LEU A 1 99 ? -12.380 0.004 -0.620 1.00 94.31 99 LEU A N 1
ATOM 832 C CA . LEU A 1 99 ? -12.262 -0.742 0.636 1.00 94.31 99 LEU A CA 1
ATOM 833 C C . LEU A 1 99 ? -11.824 0.157 1.797 1.00 94.31 99 LEU A C 1
ATOM 835 O O . LEU A 1 99 ? -12.395 0.055 2.883 1.00 94.31 99 LEU A O 1
ATOM 839 N N . ILE A 1 100 ? -10.876 1.072 1.569 1.00 94.00 100 ILE A N 1
ATOM 840 C CA . ILE A 1 100 ? -10.449 2.067 2.564 1.00 94.00 100 ILE A CA 1
ATOM 841 C C . ILE A 1 100 ? -11.626 2.970 2.946 1.00 94.00 100 ILE A C 1
ATOM 843 O O . ILE A 1 100 ? -11.924 3.123 4.132 1.00 94.00 100 ILE A O 1
ATOM 847 N N . GLY A 1 101 ? -12.325 3.535 1.956 1.00 92.69 101 GLY A N 1
ATOM 848 C CA . GLY A 1 101 ? -13.478 4.408 2.194 1.00 92.69 101 GLY A CA 1
ATOM 849 C C . GLY A 1 101 ? -14.622 3.690 2.913 1.00 92.69 101 GLY A C 1
ATOM 850 O O . GLY A 1 101 ? -15.176 4.209 3.881 1.00 92.69 101 GLY A O 1
ATOM 851 N N . TYR A 1 102 ? -14.935 2.465 2.490 1.00 93.69 102 TYR A N 1
ATOM 852 C CA . TYR A 1 102 ? -15.957 1.631 3.115 1.00 93.69 102 TYR A CA 1
ATOM 853 C C . TYR A 1 102 ? -15.598 1.291 4.563 1.00 93.69 102 TYR A C 1
ATOM 855 O O . TYR A 1 102 ? -16.427 1.477 5.455 1.00 93.69 102 TYR A O 1
ATOM 863 N N . SER A 1 103 ? -14.359 0.854 4.810 1.00 93.69 103 SER A N 1
ATOM 864 C CA . SER A 1 103 ? -13.841 0.579 6.154 1.00 93.69 103 SER A CA 1
ATOM 865 C C . SER A 1 103 ? -13.965 1.802 7.066 1.00 93.69 103 SER A C 1
ATOM 867 O O . SER A 1 103 ? -14.401 1.680 8.209 1.00 93.69 103 SER A O 1
ATOM 869 N N . TYR A 1 104 ? -13.663 2.992 6.539 1.00 90.62 104 TYR A N 1
ATOM 870 C CA . TYR A 1 104 ? -13.753 4.240 7.290 1.00 90.62 104 TYR A CA 1
ATOM 871 C C . TYR A 1 104 ? -15.196 4.623 7.654 1.00 90.62 104 TYR A C 1
ATOM 873 O O . TYR A 1 104 ? -15.465 4.959 8.803 1.00 90.62 104 TYR A O 1
ATOM 881 N N . VAL A 1 105 ? -16.139 4.535 6.707 1.00 92.25 105 VAL A N 1
ATOM 882 C CA . VAL A 1 105 ? -17.560 4.881 6.939 1.00 92.25 105 VAL A CA 1
ATOM 883 C C . VAL A 1 105 ? -18.237 3.904 7.900 1.00 92.25 105 VAL A C 1
ATOM 885 O O . VAL A 1 105 ? -19.111 4.289 8.672 1.00 92.25 105 VAL A O 1
ATOM 888 N N . THR A 1 106 ? -17.842 2.635 7.853 1.00 91.19 106 THR A N 1
ATOM 889 C CA . THR A 1 106 ? -18.415 1.573 8.689 1.00 91.19 106 THR A CA 1
ATOM 890 C C . THR A 1 106 ? -17.661 1.351 9.996 1.00 91.19 106 THR A C 1
ATOM 892 O O . THR A 1 106 ? -18.058 0.478 10.756 1.00 91.19 106 THR A O 1
ATOM 895 N N . SER A 1 107 ? -16.594 2.100 10.285 1.00 91.88 107 SER A N 1
ATOM 896 C CA . SER A 1 107 ? -15.733 1.895 11.460 1.00 91.88 107 SER A CA 1
ATOM 897 C C . SER A 1 107 ? -15.108 0.492 11.556 1.00 91.88 107 SER A C 1
ATOM 899 O O . SER A 1 107 ? -14.853 -0.005 12.653 1.00 91.88 107 SER A O 1
ATOM 901 N N . PHE A 1 108 ? -14.841 -0.168 10.424 1.00 91.62 108 PHE A N 1
ATOM 902 C CA . PHE A 1 108 ? -14.169 -1.476 10.360 1.00 91.62 108 PHE A CA 1
ATOM 903 C C . PHE A 1 108 ? -12.635 -1.352 10.390 1.00 91.62 108 PHE A C 1
ATOM 905 O O . PHE A 1 108 ? -11.918 -2.023 9.647 1.00 91.62 108 PHE A O 1
ATOM 912 N N . PHE A 1 109 ? -12.097 -0.523 11.286 1.00 90.88 109 PHE A N 1
ATOM 913 C CA . PHE A 1 109 ? -10.684 -0.133 11.255 1.00 90.88 109 PHE A CA 1
ATOM 914 C C . PHE A 1 109 ? -9.717 -1.304 11.450 1.00 90.88 109 PHE A C 1
ATOM 916 O O . PHE A 1 109 ? -8.707 -1.382 10.748 1.00 90.88 109 PHE A O 1
ATOM 923 N N . ARG A 1 110 ? -10.034 -2.230 12.369 1.00 91.19 110 ARG A N 1
ATOM 924 C CA . ARG A 1 110 ? -9.174 -3.385 12.691 1.00 91.19 110 ARG A CA 1
ATOM 925 C C . ARG A 1 110 ? -9.036 -4.316 11.490 1.00 91.19 110 ARG A C 1
ATOM 927 O O . ARG A 1 110 ? -7.940 -4.480 10.965 1.00 91.19 110 ARG A O 1
ATOM 934 N N . ILE A 1 111 ? -10.153 -4.860 11.005 1.00 91.56 111 ILE A N 1
ATOM 935 C CA . ILE A 1 111 ? -10.149 -5.761 9.845 1.00 91.56 111 ILE A CA 1
ATOM 936 C C . ILE A 1 111 ? -9.680 -5.046 8.575 1.00 91.56 111 ILE A C 1
ATOM 938 O O . ILE A 1 111 ? -8.886 -5.602 7.821 1.00 91.56 111 ILE A O 1
ATOM 942 N N . GLY A 1 112 ? -10.087 -3.791 8.375 1.00 92.38 112 GLY A N 1
ATOM 943 C CA . GLY A 1 112 ? -9.666 -2.998 7.228 1.00 92.38 112 GLY A CA 1
ATOM 944 C C . GLY A 1 112 ? -8.157 -2.759 7.202 1.00 92.38 112 GLY A C 1
ATOM 945 O O . GLY A 1 112 ? -7.566 -2.804 6.131 1.00 92.38 112 GLY A O 1
ATOM 946 N N . SER A 1 113 ? -7.507 -2.594 8.362 1.00 92.38 113 SER A N 1
ATOM 947 C CA . SER A 1 113 ? -6.047 -2.436 8.427 1.00 92.38 113 SER A CA 1
ATOM 948 C C . SER A 1 113 ? -5.290 -3.697 8.005 1.00 92.38 113 SER A C 1
ATOM 950 O O . SER A 1 113 ? -4.290 -3.598 7.302 1.00 92.38 113 SER A O 1
ATOM 952 N N . ILE A 1 114 ? -5.805 -4.879 8.358 1.00 92.50 114 ILE A N 1
ATOM 953 C CA . ILE A 1 114 ? -5.232 -6.165 7.942 1.00 92.50 114 ILE A CA 1
ATOM 954 C C . ILE A 1 114 ? -5.451 -6.397 6.448 1.00 92.50 114 ILE A C 1
ATOM 956 O O . ILE A 1 114 ? -4.532 -6.811 5.748 1.00 92.50 114 ILE A O 1
ATOM 960 N N . ILE A 1 115 ? -6.654 -6.104 5.943 1.00 92.62 115 ILE A N 1
ATOM 961 C CA . ILE A 1 115 ? -6.943 -6.178 4.505 1.00 92.62 115 ILE A CA 1
ATOM 962 C C . ILE A 1 115 ? -5.985 -5.267 3.734 1.00 92.62 115 ILE A C 1
ATOM 964 O O . ILE A 1 115 ? -5.464 -5.679 2.701 1.00 92.62 115 ILE A O 1
ATOM 968 N N . LEU A 1 116 ? -5.732 -4.061 4.241 1.00 92.88 116 LEU A N 1
ATOM 969 C CA . LEU A 1 116 ? -4.845 -3.095 3.606 1.00 92.88 116 LEU A CA 1
ATOM 970 C C . LEU A 1 116 ? -3.386 -3.568 3.591 1.00 92.88 116 LEU A C 1
ATOM 972 O O . LEU A 1 116 ? -2.777 -3.563 2.527 1.00 92.88 116 LEU A O 1
ATOM 976 N N . ALA A 1 117 ? -2.880 -4.086 4.715 1.00 92.69 117 ALA A N 1
ATOM 977 C CA . ALA A 1 117 ? -1.553 -4.707 4.782 1.00 92.69 117 ALA A CA 1
ATOM 978 C C . ALA A 1 117 ? -1.406 -5.866 3.777 1.00 92.69 117 ALA A C 1
ATOM 980 O O . ALA A 1 117 ? -0.408 -5.985 3.080 1.00 92.69 117 ALA A O 1
ATOM 981 N N . LEU A 1 118 ? -2.438 -6.701 3.607 1.00 92.50 118 LEU A N 1
ATOM 982 C CA . LEU A 1 118 ? -2.398 -7.779 2.612 1.00 92.50 118 LEU A CA 1
ATOM 983 C C . LEU A 1 118 ? -2.312 -7.263 1.165 1.00 92.50 118 LEU A C 1
ATOM 985 O O . LEU A 1 118 ? -1.636 -7.885 0.343 1.00 92.50 118 LEU A O 1
ATOM 989 N N . HIS A 1 119 ? -2.984 -6.152 0.846 1.00 92.44 119 HIS A N 1
ATOM 990 C CA . HIS A 1 119 ? -2.878 -5.530 -0.478 1.00 92.44 119 HIS A CA 1
ATOM 991 C C . HIS A 1 119 ? -1.471 -4.954 -0.685 1.00 92.44 119 HIS A C 1
ATOM 993 O O . HIS A 1 119 ? -0.829 -5.278 -1.686 1.00 92.44 119 HIS A O 1
ATOM 999 N N . ASP A 1 120 ? -0.949 -4.217 0.296 1.00 91.38 120 ASP A N 1
ATOM 1000 C CA . ASP A 1 120 ? 0.383 -3.607 0.231 1.00 91.38 120 ASP A CA 1
ATOM 1001 C C . ASP A 1 120 ? 1.491 -4.668 0.132 1.00 91.38 120 ASP A C 1
ATOM 1003 O O . ASP A 1 120 ? 2.381 -4.561 -0.714 1.00 91.38 120 ASP A O 1
ATOM 1007 N N . ALA A 1 121 ? 1.403 -5.755 0.905 1.00 93.25 121 ALA A N 1
ATOM 1008 C CA . ALA A 1 121 ? 2.312 -6.892 0.799 1.00 93.25 121 ALA A CA 1
ATOM 1009 C C . ALA A 1 121 ? 2.313 -7.501 -0.613 1.00 93.25 121 ALA A C 1
ATOM 1011 O O . ALA A 1 121 ? 3.374 -7.825 -1.152 1.00 93.25 121 ALA A O 1
ATOM 1012 N N . SER A 1 122 ? 1.140 -7.640 -1.241 1.00 93.00 122 SER A N 1
ATOM 1013 C CA . SER A 1 122 ? 1.044 -8.158 -2.611 1.00 93.00 122 SER A CA 1
ATOM 1014 C C . SER A 1 122 ? 1.742 -7.246 -3.628 1.00 93.00 122 SER A C 1
ATOM 1016 O O . SER A 1 122 ? 2.457 -7.743 -4.505 1.00 93.00 122 SER A O 1
ATOM 1018 N N . ASP A 1 123 ? 1.632 -5.929 -3.446 1.00 92.25 123 ASP A N 1
ATOM 1019 C CA . ASP A 1 123 ? 2.295 -4.930 -4.282 1.00 92.25 123 ASP A CA 1
ATOM 1020 C C . ASP A 1 123 ? 3.821 -4.929 -4.079 1.00 92.25 123 ASP A C 1
ATOM 1022 O O . ASP A 1 123 ? 4.567 -4.821 -5.058 1.00 92.25 123 ASP A O 1
ATOM 1026 N N . VAL A 1 124 ? 4.316 -5.163 -2.853 1.00 92.69 124 VAL A N 1
ATOM 1027 C CA . VAL A 1 124 ? 5.756 -5.375 -2.586 1.00 92.69 124 VAL A CA 1
ATOM 1028 C C . VAL A 1 124 ? 6.298 -6.534 -3.424 1.00 92.69 124 VAL A C 1
ATOM 1030 O O . VAL A 1 124 ? 7.298 -6.375 -4.130 1.00 92.69 124 VAL A O 1
ATOM 1033 N N . PHE A 1 125 ? 5.649 -7.703 -3.383 1.00 92.31 125 PHE A N 1
ATOM 1034 C CA . PHE A 1 125 ? 6.108 -8.871 -4.145 1.00 92.31 125 PHE A CA 1
ATOM 1035 C C . PHE A 1 125 ? 6.054 -8.628 -5.657 1.00 92.31 125 PHE A C 1
ATOM 1037 O O . PHE A 1 125 ? 6.966 -9.028 -6.389 1.00 92.31 125 PHE A O 1
ATOM 1044 N N . LEU A 1 126 ? 5.005 -7.955 -6.128 1.00 92.69 126 LEU A N 1
ATOM 1045 C CA . LEU A 1 126 ? 4.805 -7.650 -7.539 1.00 92.69 126 LEU A CA 1
ATOM 1046 C C . LEU A 1 126 ? 5.863 -6.672 -8.071 1.00 92.69 126 LEU A C 1
ATOM 1048 O O . LEU A 1 126 ? 6.435 -6.906 -9.142 1.00 92.69 126 LEU A O 1
ATOM 1052 N N . GLU A 1 127 ? 6.175 -5.607 -7.331 1.00 92.62 127 GLU A N 1
ATOM 1053 C CA . GLU A 1 127 ? 7.216 -4.650 -7.720 1.00 92.62 127 GLU A CA 1
ATOM 1054 C C . GLU A 1 127 ? 8.623 -5.245 -7.591 1.00 92.62 127 GLU A C 1
ATOM 1056 O O . GLU A 1 127 ? 9.451 -5.036 -8.481 1.00 92.62 127 GLU A O 1
ATOM 1061 N N . ALA A 1 128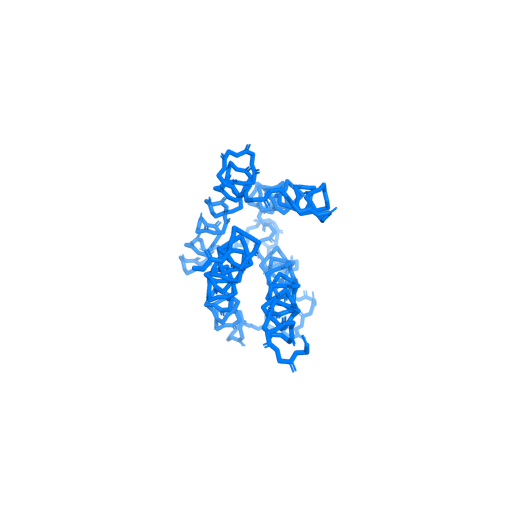 ? 8.883 -6.091 -6.589 1.00 91.12 128 ALA A N 1
ATOM 1062 C CA . ALA A 1 128 ? 10.135 -6.843 -6.502 1.00 91.12 128 ALA A CA 1
ATOM 1063 C C . ALA A 1 128 ? 10.341 -7.740 -7.736 1.00 91.12 128 ALA A C 1
ATOM 1065 O O . ALA A 1 128 ? 11.396 -7.693 -8.374 1.00 91.12 128 ALA A O 1
ATOM 1066 N N . ALA A 1 129 ? 9.316 -8.497 -8.141 1.00 91.94 129 ALA A N 1
ATOM 1067 C CA . ALA A 1 129 ? 9.373 -9.341 -9.334 1.00 91.94 129 ALA A CA 1
ATOM 1068 C C . ALA A 1 129 ? 9.637 -8.530 -10.618 1.00 91.94 129 ALA A C 1
ATOM 1070 O O . ALA A 1 129 ? 10.377 -8.977 -11.500 1.00 91.94 129 ALA A O 1
ATOM 1071 N N . LYS A 1 130 ? 9.071 -7.320 -10.726 1.00 89.75 130 LYS A N 1
ATOM 1072 C CA . LYS A 1 130 ? 9.346 -6.395 -11.837 1.00 89.75 130 LYS A CA 1
ATOM 1073 C C . LYS A 1 130 ? 10.809 -5.949 -11.847 1.00 89.75 130 LYS A C 1
ATOM 1075 O O . LYS A 1 130 ? 11.436 -6.030 -12.903 1.00 89.75 130 LYS A O 1
ATOM 1080 N N . VAL A 1 131 ? 11.361 -5.540 -10.702 1.00 90.62 131 VAL A N 1
ATOM 1081 C CA . VAL A 1 131 ? 12.777 -5.142 -10.581 1.00 90.62 131 VAL A CA 1
ATOM 1082 C C . VAL A 1 131 ? 13.705 -6.281 -11.012 1.00 90.62 131 VAL A C 1
ATOM 1084 O O . VAL A 1 131 ? 14.558 -6.068 -11.877 1.00 90.62 131 VAL A O 1
ATOM 1087 N N . PHE A 1 132 ? 13.493 -7.505 -10.513 1.00 89.31 132 PHE A N 1
ATOM 1088 C CA . PHE A 1 132 ? 14.288 -8.672 -10.923 1.00 89.31 132 PHE A CA 1
ATOM 1089 C C . PHE A 1 132 ? 14.201 -8.931 -12.430 1.00 89.31 132 PHE A C 1
ATOM 1091 O O . PHE A 1 132 ? 15.224 -9.067 -13.098 1.00 89.31 132 PHE A O 1
ATOM 1098 N N . LYS A 1 133 ? 12.991 -8.901 -13.001 1.00 88.00 133 LYS A N 1
ATOM 1099 C CA . LYS A 1 133 ? 12.771 -9.114 -14.438 1.00 88.00 133 LYS A CA 1
ATOM 1100 C C . LYS A 1 133 ? 13.471 -8.079 -15.323 1.00 88.00 133 LYS A C 1
ATOM 1102 O O . LYS A 1 133 ? 13.869 -8.404 -16.445 1.00 88.00 133 LYS A O 1
ATOM 1107 N N . TYR A 1 134 ? 13.562 -6.828 -14.876 1.00 84.81 134 TYR A N 1
ATOM 1108 C CA . TYR A 1 134 ? 14.251 -5.780 -15.630 1.00 84.81 134 TYR A CA 1
ATOM 1109 C C . TYR A 1 134 ? 15.774 -5.849 -15.467 1.00 84.81 134 TYR A C 1
ATOM 1111 O O . TYR A 1 134 ? 16.468 -5.543 -16.433 1.00 84.81 134 TYR A O 1
ATOM 1119 N N . SER A 1 135 ? 16.266 -6.318 -14.315 1.00 78.25 135 SER A N 1
ATOM 1120 C CA . SER A 1 135 ? 17.695 -6.505 -14.018 1.00 78.25 135 SER A CA 1
ATOM 1121 C C . SER A 1 135 ? 18.315 -7.725 -14.724 1.00 78.25 135 SER A C 1
ATOM 1123 O O . SER A 1 135 ? 19.405 -7.646 -15.287 1.00 78.25 135 SER A O 1
ATOM 1125 N N . GLU A 1 136 ? 17.604 -8.856 -14.784 1.00 67.38 136 GLU A N 1
ATOM 1126 C CA . GLU A 1 136 ? 18.139 -10.116 -15.335 1.00 67.38 136 GLU A CA 1
ATOM 1127 C C . GLU A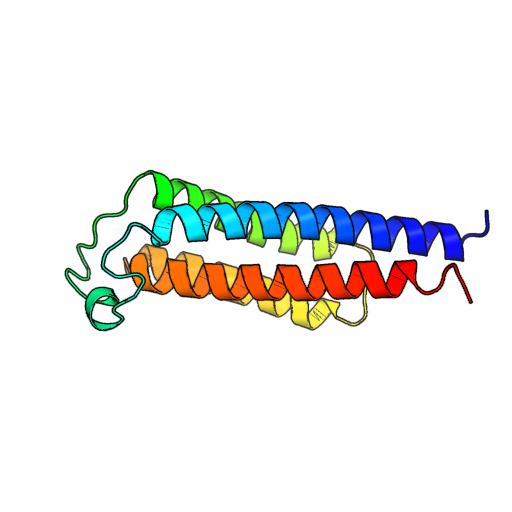 1 136 ? 18.438 -10.034 -16.846 1.00 67.38 136 GLU A C 1
ATOM 1129 O O . GLU A 1 136 ? 19.373 -10.648 -17.353 1.00 67.38 136 GLU A O 1
ATOM 1134 N N . ARG A 1 137 ? 17.699 -9.196 -17.580 1.00 53.75 137 ARG A N 1
ATOM 1135 C CA . ARG A 1 137 ? 17.875 -8.984 -19.028 1.00 53.75 137 ARG A CA 1
ATOM 1136 C C . ARG A 1 137 ? 18.980 -7.987 -19.405 1.00 53.75 137 ARG A C 1
ATOM 1138 O O . ARG A 1 137 ? 19.008 -7.550 -20.558 1.00 53.75 137 ARG A O 1
ATOM 1145 N N . GLU A 1 138 ? 19.838 -7.598 -18.463 1.00 49.62 138 GLU A N 1
ATOM 1146 C CA . GLU A 1 138 ? 21.095 -6.885 -18.746 1.00 49.62 138 GLU A CA 1
ATOM 1147 C C . GLU A 1 138 ? 22.317 -7.818 -18.823 1.00 49.62 138 GLU A C 1
ATOM 1149 O O . GLU A 1 138 ? 23.345 -7.407 -19.351 1.00 49.62 138 GLU A O 1
ATOM 1154 N N . HIS A 1 139 ? 22.200 -9.078 -18.380 1.00 42.19 139 HIS A N 1
ATOM 1155 C CA . HIS A 1 139 ? 23.304 -10.052 -18.359 1.00 42.19 139 HIS A CA 1
ATOM 1156 C C . HIS A 1 139 ? 23.170 -11.200 -19.383 1.00 42.19 139 HIS A C 1
ATOM 1158 O O . HIS A 1 139 ? 23.931 -12.164 -19.310 1.00 42.19 139 HIS A O 1
ATOM 1164 N N . GLY A 1 140 ? 22.219 -11.117 -20.320 1.00 35.22 140 GLY A N 1
ATOM 1165 C CA . GLY A 1 140 ? 21.977 -12.126 -21.363 1.00 35.22 140 GLY A CA 1
ATOM 1166 C C . GLY A 1 140 ? 22.017 -11.547 -22.765 1.00 35.22 140 GLY A C 1
ATOM 1167 O O . GLY A 1 140 ? 21.369 -10.493 -22.970 1.00 35.22 140 GLY A O 1
#

Secondary structure (DSSP, 8-state):
--HHHHHHHHHHHHHHHHHHHHHHHHHHHHHHHHTSTTSS-GGGSSTTTTS----HHHHHHHHHHHHHHHHHHHHHHHTSPP-TTHHHHHHHHHHHHHHHHHHHHTT-HHHHHHHHHHHHHHHHHHHHHHHHHHHHTT--

pLDDT: mean 88.22, std 8.9, range [35.22, 94.81]

InterPro domains:
  IPR006634 TRAM/LAG1/CLN8 homology domain [PF03798] (11-137)
  IPR006634 TRAM/LAG1/CLN8 homology domain [PS50922] (10-140)
  IPR006634 TRAM/LAG1/CLN8 homology domain [SM00724] (10-139)
  IPR016439 Sphingosine N-acyltransferase Lag1/Lac1-like [PTHR12560] (3-138)

Sequence (140 aa):
MNEATQVKITKCSESMWKLTYFATVETWVLKITYYEPWFGDSKGYFKDWPNQELKLSLSLFYMCQCGFYIYSIFALLTWETRRKDFSVMMSHHIITSILIGYSYVTSFFRIGSIILALHDASDVFLEAAKVFKYSEREHG

Radius of gyration: 17.45 Å; chains: 1; bounding box: 42×23×48 Å

Organism: NCBI:txid34283

Foldseek 3Di:
DDPVLVVLVQQLVVLVVLLVVLVVLLVLLCVVLVPPPCNPPVVCQCPPPPNDDDDPSLVVSLVVLLVVLVVVLVCLVPPDDDDPCSVVSNVLSVVLNVLSVVCVVRNSSNVSSVVNSVSSVVSNVVSVVSNCVSVVVVVD